Protein AF-A0A0K9PPA0-F1 (afdb_monomer_lite)

Secondary structure (DSSP, 8-state):
----EE-S-EEEEEES-EE--SSEEEEE-TTEEEEEEEEEEE-SSSEEEEEEES--TTS-EEEEEEEEEEEEEES-SEEEEEEEESSS--EEEEEEEEEEEEEEEESEEEEEEEEE-TTS--SS-PPP-EEEEEEEEEEEEEEESSS--EEEE--SSS---EEEEEEEEEE-SSPPP--

Radius of gyration: 15.25 Å; chains: 1; bounding box: 38×31×38 Å

Foldseek 3Di:
DDDPPPPADEAEEAEPEEAEDAEESAEAWFNAYHYEYAQYEYDAYAEHEDDQPFADAPDAGEAEDYEHEHYEYENYQEHYEYHYDLDGDAYEHYHYEYEQYEYHQHAAHAYYHQHDDPPPPDPPRHFGNYAAENYEYENYEDEHLYPNRYYYDHGPVHGHHYYYYNHYYDHDPNRDPDD

InterPro domains:
  IPR000743 Glycoside hydrolase, family 28 [PF00295] (10-172)
  IPR000743 Glycoside hydrolase, family 28 [PS00502] (39-52)
  IPR006626 Parallel beta-helix repeat [SM00710] (9-30)
  IPR006626 Parallel beta-helix repeat [SM00710] (32-52)
  IPR006626 Parallel beta-helix repeat [SM00710] (63-84)
  IPR006626 Parallel beta-helix repeat [SM00710] (93-114)
  IPR011050 Pectin lyase fold/virulence factor [SSF51126] (8-173)
  IPR012334 Pectin lyase fold [G3DSA:2.160.20.10] (5-178)

Sequence (179 aa):
MFRSRVATFRNVVIVDSNISTCDDCIAIIHRTVGLYVKNCKCGPGHGISIGSLGKYESKEDIVKNIKVEDVILKGTQNGIRIKTWAEGTSGFVQNITFHNITIQDVYHPIVIDQIYCPNRDCLKPVPSMIQIKNISYSDIIGTSSSDLAIKLQCSESKPCDIKLANINLTPSTNLRGKK

Structure (mmCIF, N/CA/C/O backbone):
data_AF-A0A0K9PPA0-F1
#
_entry.id   AF-A0A0K9PPA0-F1
#
loop_
_atom_site.group_PDB
_atom_site.id
_atom_site.type_symbol
_atom_site.label_atom_id
_atom_site.label_alt_id
_atom_site.label_comp_id
_atom_site.label_asym_id
_atom_site.label_entity_id
_atom_site.label_seq_id
_atom_site.pdbx_PDB_ins_code
_atom_site.Cartn_x
_atom_site.Cartn_y
_atom_site.Cartn_z
_atom_site.occupancy
_atom_site.B_iso_or_equiv
_atom_site.auth_seq_id
_atom_site.auth_comp_id
_atom_site.auth_asym_id
_atom_site.auth_atom_id
_atom_site.pdbx_PDB_model_num
ATOM 1 N N . MET A 1 1 ? 5.738 -20.892 10.986 1.00 36.03 1 MET A N 1
ATOM 2 C CA . MET A 1 1 ? 5.556 -19.495 10.531 1.00 36.03 1 MET A CA 1
ATOM 3 C C . MET A 1 1 ? 4.905 -19.529 9.153 1.00 36.03 1 MET A C 1
ATOM 5 O O . MET A 1 1 ? 5.590 -19.823 8.182 1.00 36.03 1 MET A O 1
ATOM 9 N N . PHE A 1 2 ? 3.589 -19.324 9.059 1.00 25.84 2 PHE A N 1
ATOM 10 C CA . PHE A 1 2 ? 2.919 -19.233 7.759 1.00 25.84 2 PHE A CA 1
ATOM 11 C C . PHE A 1 2 ? 3.269 -17.886 7.120 1.00 25.84 2 PHE A C 1
ATOM 13 O O . PHE A 1 2 ? 2.932 -16.833 7.653 1.00 25.84 2 PHE A O 1
ATOM 20 N N . ARG A 1 3 ? 3.997 -17.925 6.002 1.00 35.59 3 ARG A N 1
ATOM 21 C CA . ARG A 1 3 ? 4.184 -16.781 5.105 1.00 35.59 3 ARG A CA 1
ATOM 22 C C . ARG A 1 3 ? 3.252 -16.994 3.918 1.00 35.59 3 ARG A C 1
ATOM 24 O O . ARG A 1 3 ? 3.556 -17.819 3.061 1.00 35.59 3 ARG A O 1
ATOM 31 N N . SER A 1 4 ? 2.146 -16.265 3.839 1.00 39.84 4 SER A N 1
ATOM 32 C CA . SER A 1 4 ? 1.344 -16.198 2.614 1.00 39.84 4 SER A CA 1
ATOM 33 C C . SER A 1 4 ? 2.072 -15.315 1.598 1.00 39.84 4 SER A C 1
ATOM 35 O O . SER A 1 4 ? 1.825 -14.117 1.476 1.00 39.84 4 SER A O 1
ATOM 37 N N . ARG A 1 5 ? 3.032 -15.901 0.876 1.00 44.53 5 ARG A N 1
ATOM 38 C CA . ARG A 1 5 ? 3.585 -15.279 -0.333 1.00 44.53 5 ARG A CA 1
ATOM 39 C C . ARG A 1 5 ? 2.661 -15.615 -1.494 1.00 44.53 5 ARG A C 1
ATOM 41 O O . ARG A 1 5 ? 2.606 -16.762 -1.924 1.00 44.53 5 ARG A O 1
ATOM 48 N N . VAL A 1 6 ? 1.940 -14.620 -1.995 1.00 50.62 6 VAL A N 1
ATOM 49 C CA . VAL A 1 6 ? 1.018 -14.792 -3.122 1.00 50.62 6 VAL A CA 1
ATOM 50 C C . VAL A 1 6 ? 1.808 -14.594 -4.422 1.00 50.62 6 VAL A C 1
ATOM 52 O O . VAL A 1 6 ? 1.839 -13.506 -4.982 1.00 50.62 6 VAL A O 1
ATOM 55 N N . ALA A 1 7 ? 2.531 -15.625 -4.874 1.00 52.56 7 ALA A N 1
ATOM 56 C CA . ALA A 1 7 ? 3.312 -15.591 -6.115 1.00 52.56 7 ALA A CA 1
ATOM 57 C C . ALA A 1 7 ? 2.459 -15.875 -7.363 1.00 52.56 7 ALA A C 1
ATOM 59 O O . ALA A 1 7 ? 1.904 -16.955 -7.485 1.00 52.56 7 ALA A O 1
ATOM 60 N N . THR A 1 8 ? 2.430 -14.921 -8.306 1.00 62.84 8 THR A N 1
ATOM 61 C CA . THR A 1 8 ? 1.808 -15.003 -9.648 1.00 62.84 8 THR A CA 1
ATOM 62 C C . THR A 1 8 ? 0.407 -15.617 -9.662 1.00 62.84 8 THR A C 1
ATOM 64 O O . THR A 1 8 ? 0.231 -16.793 -9.966 1.00 62.84 8 THR A O 1
ATOM 67 N N . PHE A 1 9 ? -0.610 -14.796 -9.416 1.00 68.38 9 PHE A N 1
ATOM 68 C CA . PHE A 1 9 ? -1.999 -15.234 -9.490 1.00 68.38 9 PHE A CA 1
ATOM 69 C C . PHE A 1 9 ? -2.814 -14.392 -10.466 1.00 68.38 9 PHE A C 1
ATOM 71 O O . PHE A 1 9 ? -2.608 -13.182 -10.606 1.00 68.38 9 PHE A O 1
ATOM 78 N N . ARG A 1 10 ? -3.758 -15.058 -11.132 1.00 80.62 10 ARG A N 1
ATOM 79 C CA . ARG A 1 10 ? -4.813 -14.425 -11.915 1.00 80.62 10 ARG A CA 1
ATOM 80 C C . ARG A 1 10 ? -6.153 -14.735 -11.263 1.00 80.62 10 ARG A C 1
ATOM 82 O O . ARG A 1 10 ? -6.425 -15.906 -11.030 1.00 80.62 10 ARG A O 1
ATOM 89 N N . ASN A 1 11 ? -6.972 -13.716 -11.017 1.00 91.06 11 ASN A N 1
ATOM 90 C CA . ASN A 1 11 ? -8.344 -13.849 -10.511 1.00 91.06 11 ASN A CA 1
ATOM 91 C C . ASN A 1 11 ? -8.438 -14.588 -9.162 1.00 91.06 11 ASN A C 1
ATOM 93 O O . ASN A 1 11 ? -9.048 -15.650 -9.062 1.00 91.06 11 ASN A O 1
ATOM 97 N N . VAL A 1 12 ? -7.827 -14.019 -8.122 1.00 92.88 12 VAL A N 1
ATOM 98 C CA . VAL A 1 12 ? -7.904 -14.535 -6.745 1.00 92.88 12 VAL A CA 1
ATOM 99 C C . VAL A 1 12 ? -8.878 -13.718 -5.912 1.00 92.88 12 VAL A C 1
ATOM 101 O O . VAL A 1 12 ? -8.969 -12.499 -6.054 1.00 92.88 12 VAL A O 1
ATOM 104 N N . VAL A 1 13 ? -9.574 -14.406 -5.011 1.00 95.25 13 VAL A N 1
ATOM 105 C CA . VAL A 1 13 ? -10.507 -13.827 -4.049 1.00 95.25 13 VAL A CA 1
ATOM 106 C C . VAL A 1 13 ? -10.089 -14.260 -2.642 1.00 95.25 13 VAL A C 1
ATOM 108 O O . VAL A 1 13 ? -9.900 -15.449 -2.395 1.00 95.25 13 VAL A O 1
ATOM 111 N N . ILE A 1 14 ? -9.923 -13.299 -1.733 1.00 95.12 14 ILE A N 1
ATOM 112 C CA . ILE A 1 14 ? -9.650 -13.516 -0.306 1.00 95.12 14 ILE A CA 1
ATOM 113 C C . ILE A 1 14 ? -10.780 -12.843 0.469 1.00 95.12 14 ILE A C 1
ATOM 115 O O . ILE A 1 14 ? -10.936 -11.625 0.393 1.00 95.12 14 ILE A O 1
ATOM 119 N N . VAL A 1 15 ? -11.574 -13.627 1.194 1.00 97.44 15 VAL A N 1
ATOM 120 C CA . VAL A 1 15 ? -12.744 -13.125 1.925 1.00 97.44 15 VAL A CA 1
ATOM 121 C C . VAL A 1 15 ? -12.820 -13.691 3.334 1.00 97.44 15 VAL A C 1
ATOM 123 O O . VAL A 1 15 ? -12.221 -14.730 3.614 1.00 97.44 15 VAL A O 1
ATOM 126 N N . ASP A 1 16 ? -13.525 -12.984 4.218 1.00 97.12 16 ASP A N 1
ATOM 127 C CA . ASP A 1 16 ? -13.952 -13.462 5.542 1.00 97.12 16 ASP A CA 1
ATOM 128 C C . ASP A 1 16 ? -12.809 -14.034 6.399 1.00 97.12 16 ASP A C 1
ATOM 130 O O . ASP A 1 16 ? -12.943 -15.044 7.090 1.00 97.12 16 ASP A O 1
ATOM 134 N N . SER A 1 17 ? -11.641 -13.393 6.325 1.00 96.06 17 SER A N 1
ATOM 135 C CA . SER A 1 17 ? -10.400 -13.907 6.904 1.00 96.06 17 SER A CA 1
ATOM 136 C C . SER A 1 17 ? -9.882 -13.024 8.037 1.00 96.06 17 SER A C 1
ATOM 138 O O . SER A 1 17 ? -9.880 -11.796 7.944 1.00 96.06 17 SER A O 1
ATOM 140 N N . ASN A 1 18 ? -9.364 -13.654 9.095 1.00 97.31 18 ASN A N 1
ATOM 141 C CA . ASN A 1 18 ? -8.640 -12.981 10.173 1.00 97.31 18 ASN A CA 1
ATOM 142 C C . ASN A 1 18 ? -7.161 -13.387 10.132 1.00 97.31 18 ASN A C 1
ATOM 144 O O . ASN A 1 18 ? -6.822 -14.550 10.351 1.00 97.31 18 ASN A O 1
ATOM 148 N N . ILE A 1 19 ? -6.287 -12.430 9.830 1.00 95.31 19 ILE A N 1
ATOM 149 C CA . ILE A 1 19 ? -4.866 -12.654 9.570 1.00 95.31 19 ILE A CA 1
ATOM 150 C C . ILE A 1 19 ? -4.048 -11.898 10.614 1.00 95.31 19 ILE A C 1
ATOM 152 O O . ILE A 1 19 ? -4.028 -10.669 10.652 1.00 95.31 19 ILE A O 1
ATOM 156 N N . SER A 1 20 ? -3.322 -12.648 11.436 1.00 93.69 20 SER A N 1
ATOM 157 C CA . SER A 1 20 ? -2.391 -12.121 12.432 1.00 93.69 20 SER A CA 1
ATOM 158 C C . SER A 1 20 ? -1.029 -12.761 12.208 1.00 93.69 20 SER A C 1
ATOM 160 O O . SER A 1 20 ? -0.866 -13.969 12.398 1.00 93.69 20 SER A O 1
ATOM 162 N N . THR A 1 21 ? -0.048 -11.963 11.792 1.00 89.38 21 THR A N 1
ATOM 163 C CA . THR A 1 21 ? 1.320 -12.433 11.542 1.00 89.38 21 THR A CA 1
ATOM 164 C C . THR A 1 21 ? 2.332 -11.421 12.084 1.00 89.38 21 THR A C 1
ATOM 166 O O . THR A 1 21 ? 1.969 -10.394 12.650 1.00 89.38 21 THR A O 1
ATOM 169 N N . CYS A 1 22 ? 3.625 -11.700 11.940 1.00 89.62 22 CYS A N 1
ATOM 170 C CA . CYS A 1 22 ? 4.671 -10.724 12.248 1.00 89.62 22 CYS A CA 1
ATOM 171 C C . CYS A 1 22 ? 5.171 -9.964 11.003 1.00 89.62 22 CYS A C 1
ATOM 173 O O . CYS A 1 22 ? 6.175 -9.269 11.098 1.00 89.62 22 CYS A O 1
ATOM 175 N N . ASP A 1 23 ? 4.522 -10.122 9.844 1.00 91.31 23 ASP A N 1
ATOM 176 C CA . ASP A 1 23 ? 4.904 -9.497 8.568 1.00 91.31 23 ASP A CA 1
ATOM 177 C C . ASP A 1 23 ? 3.640 -9.030 7.807 1.00 91.31 23 ASP A C 1
ATOM 179 O O . ASP A 1 23 ? 2.597 -8.798 8.424 1.00 91.31 23 ASP A O 1
ATOM 183 N N . ASP A 1 24 ? 3.707 -8.828 6.489 1.00 93.94 24 ASP A N 1
ATOM 184 C CA . ASP A 1 24 ? 2.561 -8.461 5.650 1.00 93.94 24 ASP A CA 1
ATOM 185 C C . ASP A 1 24 ? 1.430 -9.500 5.821 1.00 93.94 24 ASP A C 1
ATOM 187 O O . ASP A 1 24 ? 1.651 -10.702 5.673 1.00 93.94 24 ASP A O 1
ATOM 191 N N . CYS A 1 25 ? 0.201 -9.050 6.100 1.00 94.25 25 CYS A N 1
ATOM 192 C CA . CYS A 1 25 ? -0.970 -9.935 6.112 1.00 94.25 25 CYS A CA 1
ATOM 193 C C . CYS A 1 25 ? -1.240 -10.487 4.712 1.00 94.25 25 CYS A C 1
ATOM 195 O O . CYS A 1 25 ? -1.538 -11.665 4.536 1.00 94.25 25 CYS A O 1
ATOM 197 N N . ILE A 1 26 ? -1.125 -9.612 3.712 1.00 95.25 26 ILE A N 1
ATOM 198 C CA . ILE A 1 26 ? -1.241 -9.955 2.299 1.00 95.25 26 ILE A CA 1
ATOM 199 C C . ILE A 1 26 ? -0.110 -9.231 1.574 1.00 95.25 26 ILE A C 1
ATOM 201 O O . ILE A 1 26 ? -0.071 -8.000 1.544 1.00 95.25 26 ILE A O 1
ATOM 205 N N . ALA A 1 27 ? 0.809 -10.005 0.999 1.00 94.19 27 ALA A N 1
ATOM 206 C CA . ALA A 1 27 ? 1.875 -9.509 0.139 1.00 94.19 27 ALA A CA 1
ATOM 207 C C . ALA A 1 27 ? 1.514 -9.781 -1.328 1.00 94.19 27 ALA A C 1
ATOM 209 O O . ALA A 1 27 ? 1.514 -10.930 -1.776 1.00 94.19 27 ALA A O 1
ATOM 210 N N . ILE A 1 28 ? 1.208 -8.717 -2.063 1.00 94.50 28 ILE A N 1
ATOM 211 C CA . ILE A 1 28 ? 0.824 -8.729 -3.475 1.00 94.50 28 ILE A CA 1
ATOM 212 C C . ILE A 1 28 ? 2.086 -8.473 -4.294 1.00 94.50 28 ILE A C 1
ATOM 214 O O . ILE A 1 28 ? 2.542 -7.336 -4.416 1.00 94.50 28 ILE A O 1
ATOM 218 N N . ILE A 1 29 ? 2.678 -9.533 -4.832 1.00 90.75 29 ILE A N 1
ATOM 219 C CA . ILE A 1 29 ? 3.953 -9.452 -5.552 1.00 90.75 29 ILE A CA 1
ATOM 220 C C . ILE A 1 29 ? 3.753 -9.489 -7.071 1.00 90.75 29 ILE A C 1
ATOM 222 O O . ILE A 1 29 ? 2.627 -9.482 -7.576 1.00 90.75 29 ILE A O 1
ATOM 226 N N . HIS A 1 30 ? 4.868 -9.465 -7.797 1.00 87.19 30 HIS A N 1
ATOM 227 C CA . HIS A 1 30 ? 4.923 -9.385 -9.250 1.00 87.19 30 HIS A CA 1
ATOM 228 C C . HIS A 1 30 ? 3.945 -10.332 -9.965 1.00 87.19 30 HIS A C 1
ATOM 230 O O . HIS A 1 30 ? 3.721 -11.474 -9.552 1.00 87.19 30 HIS A O 1
ATOM 236 N N . ARG A 1 31 ? 3.422 -9.873 -11.107 1.00 88.44 31 ARG A N 1
ATOM 237 C CA . ARG A 1 31 ? 2.532 -10.625 -12.012 1.00 88.44 31 ARG A CA 1
ATOM 238 C C . ARG A 1 31 ? 1.165 -10.975 -11.419 1.00 88.44 31 ARG A C 1
ATOM 240 O O . ARG A 1 31 ? 0.512 -11.895 -11.908 1.00 88.44 31 ARG A O 1
ATOM 247 N N . THR A 1 32 ? 0.715 -10.228 -10.412 1.00 91.38 32 THR A N 1
ATOM 248 C CA . THR A 1 32 ? -0.640 -10.363 -9.862 1.00 91.38 32 THR A CA 1
ATOM 249 C C . THR A 1 32 ? -1.639 -9.567 -10.699 1.00 91.38 32 THR A C 1
ATOM 251 O O . THR A 1 32 ? -1.490 -8.357 -10.881 1.00 91.38 32 THR A O 1
ATOM 254 N N . VAL A 1 33 ? -2.668 -10.241 -11.214 1.00 94.25 33 VAL A N 1
ATOM 255 C CA . VAL A 1 33 ? -3.715 -9.622 -12.039 1.00 94.25 33 VAL A CA 1
ATOM 256 C C . VAL A 1 33 ? -5.085 -10.084 -11.563 1.00 94.25 33 VAL A C 1
ATOM 258 O O . VAL A 1 33 ? -5.360 -11.276 -11.604 1.00 94.25 33 VAL A O 1
ATOM 261 N N . GLY A 1 34 ? -5.972 -9.172 -11.173 1.00 95.88 34 GLY A N 1
ATOM 262 C CA . GLY A 1 34 ? -7.296 -9.572 -10.686 1.00 95.88 34 GLY A CA 1
ATOM 263 C C . GLY A 1 34 ? -7.201 -10.164 -9.283 1.00 95.88 34 GLY A C 1
ATOM 264 O O . GLY A 1 34 ? -7.177 -11.381 -9.119 1.00 95.88 34 GLY A O 1
ATOM 265 N N . LEU A 1 35 ? -7.123 -9.305 -8.272 1.00 96.44 35 LEU A N 1
ATOM 266 C CA . LEU A 1 35 ? -7.206 -9.710 -6.870 1.00 96.44 35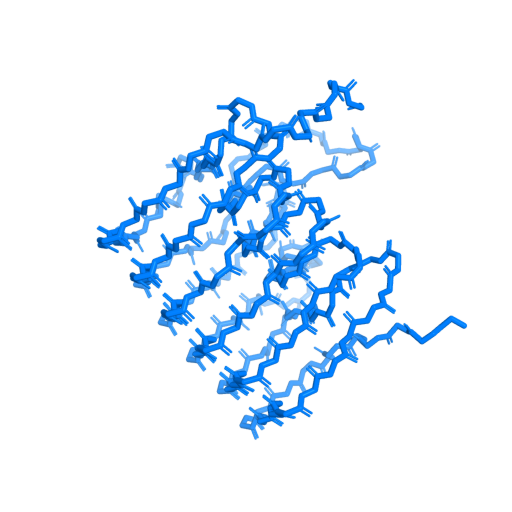 LEU A CA 1
ATOM 267 C C . LEU A 1 35 ? -8.350 -8.958 -6.202 1.00 96.44 35 LEU A C 1
ATOM 269 O O . LEU A 1 35 ? -8.427 -7.734 -6.296 1.00 96.44 35 LEU A O 1
ATOM 273 N N . TYR A 1 36 ? -9.197 -9.690 -5.495 1.00 97.75 36 TYR A N 1
ATOM 274 C CA . TYR A 1 36 ? -10.253 -9.125 -4.678 1.00 97.75 36 TYR A CA 1
ATOM 275 C C . TYR A 1 36 ? -10.074 -9.542 -3.221 1.00 97.75 36 TYR A C 1
ATOM 277 O O . TYR A 1 36 ? -9.998 -10.732 -2.922 1.00 97.75 36 TYR A O 1
ATOM 285 N N . VAL A 1 37 ? -9.981 -8.566 -2.325 1.00 98.19 37 VAL A N 1
ATOM 286 C CA . VAL A 1 37 ? -9.909 -8.774 -0.877 1.00 98.19 37 VAL A CA 1
ATOM 287 C C . VAL A 1 37 ? -11.124 -8.106 -0.252 1.00 98.19 37 VAL A C 1
ATOM 289 O O . VAL A 1 37 ? -11.298 -6.902 -0.446 1.00 98.19 37 VAL A O 1
ATOM 292 N N . LYS A 1 38 ? -11.944 -8.863 0.483 1.00 98.50 38 LYS A N 1
ATOM 293 C CA . LYS A 1 38 ? -13.157 -8.345 1.132 1.00 98.50 38 LYS A CA 1
ATOM 294 C C . LYS A 1 38 ? -13.318 -8.843 2.561 1.00 98.50 38 LYS A C 1
ATOM 296 O O . LYS A 1 38 ? -12.994 -9.992 2.835 1.00 98.50 38 LYS A O 1
ATOM 301 N N . ASN A 1 39 ? -13.875 -8.026 3.452 1.00 98.31 39 ASN A N 1
ATOM 302 C CA . ASN A 1 39 ? -14.313 -8.447 4.789 1.00 98.31 39 ASN A CA 1
ATOM 303 C C . ASN A 1 39 ? -13.208 -9.170 5.576 1.00 98.31 39 ASN A C 1
ATOM 305 O O . ASN A 1 39 ? -13.389 -10.257 6.124 1.00 98.31 39 ASN A O 1
ATOM 309 N N . CYS A 1 40 ? -12.009 -8.593 5.556 1.00 98.00 40 CYS A N 1
ATOM 310 C CA . CYS A 1 40 ? -10.839 -9.179 6.198 1.00 98.00 40 CYS A CA 1
ATOM 311 C C . CYS A 1 40 ? -10.376 -8.319 7.369 1.00 98.00 40 CYS A C 1
ATOM 313 O O . CYS A 1 40 ? -10.408 -7.088 7.320 1.00 98.00 40 CYS A O 1
ATOM 315 N N . LYS A 1 41 ? -9.860 -8.977 8.405 1.00 98.31 41 LYS A N 1
ATOM 316 C CA . LYS A 1 41 ? -9.169 -8.330 9.518 1.00 98.31 41 LYS A CA 1
ATOM 317 C C . LYS A 1 41 ? -7.690 -8.681 9.464 1.00 98.31 41 LYS A C 1
ATOM 319 O O . LYS A 1 41 ? -7.328 -9.851 9.392 1.00 98.31 41 LYS A O 1
ATOM 324 N N . CYS A 1 42 ? -6.839 -7.667 9.495 1.00 97.12 42 CYS A N 1
ATOM 325 C CA . CYS A 1 42 ? -5.392 -7.804 9.446 1.00 97.12 42 CYS A CA 1
ATOM 326 C C . CYS A 1 42 ? -4.768 -7.129 10.665 1.00 97.12 42 CYS A C 1
ATOM 328 O O . CYS A 1 42 ? -4.995 -5.942 10.910 1.00 97.12 42 CYS A O 1
ATOM 330 N N . GLY A 1 43 ? -3.964 -7.869 11.422 1.00 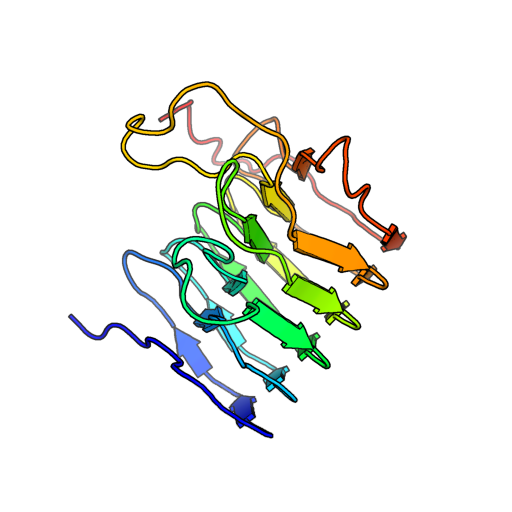94.38 43 GLY A N 1
ATOM 331 C CA . GLY A 1 43 ? -3.207 -7.303 12.528 1.00 94.38 43 GLY A CA 1
ATOM 332 C C . GLY A 1 43 ? -3.005 -8.245 13.713 1.00 94.38 43 GLY A C 1
ATOM 333 O O . GLY A 1 43 ? -3.928 -8.992 14.046 1.00 94.38 43 GLY A O 1
ATOM 334 N N . PRO A 1 44 ? -1.845 -8.175 14.401 1.00 95.12 44 PRO A N 1
ATOM 335 C CA . PRO A 1 44 ? -0.653 -7.364 14.092 1.00 95.12 44 PRO A CA 1
ATOM 336 C C . PRO A 1 44 ? 0.067 -7.792 12.792 1.00 95.12 44 PRO A C 1
ATOM 338 O O . PRO A 1 44 ? -0.343 -8.749 12.137 1.00 95.12 44 PRO A O 1
ATOM 341 N N . GLY A 1 45 ? 1.103 -7.039 12.390 1.00 94.44 45 GLY A N 1
ATOM 342 C CA . GLY A 1 45 ? 1.894 -7.290 11.174 1.00 94.44 45 GLY A CA 1
ATOM 343 C C . GLY A 1 45 ? 2.319 -6.011 10.440 1.00 94.44 45 GLY A C 1
ATOM 344 O O . GLY A 1 45 ? 2.338 -4.925 11.021 1.00 94.44 45 GLY A O 1
ATOM 345 N N . HIS A 1 46 ? 2.631 -6.116 9.148 1.00 96.44 46 HIS A N 1
ATOM 346 C CA . HIS A 1 46 ? 3.049 -5.001 8.287 1.00 96.44 46 HIS A CA 1
ATOM 347 C C . HIS A 1 46 ? 1.930 -4.409 7.415 1.00 96.44 46 HIS A C 1
ATOM 349 O O . HIS A 1 46 ? 2.191 -3.429 6.715 1.00 96.44 46 HIS A O 1
ATOM 355 N N . GLY A 1 47 ? 0.710 -4.954 7.492 1.00 97.38 47 GLY A N 1
ATOM 356 C CA . GLY A 1 47 ? -0.451 -4.497 6.722 1.00 97.38 47 GLY A CA 1
ATOM 357 C C . GLY A 1 47 ? -0.669 -5.266 5.421 1.00 97.38 47 GLY A C 1
ATOM 358 O O . GLY A 1 47 ? -0.193 -6.393 5.262 1.00 97.38 47 GLY A O 1
ATOM 359 N N . ILE A 1 48 ? -1.399 -4.654 4.491 1.00 97.88 48 ILE A N 1
ATOM 360 C CA . ILE A 1 48 ? -1.576 -5.152 3.122 1.00 97.88 48 ILE A CA 1
ATOM 361 C C . ILE A 1 48 ? -0.599 -4.395 2.224 1.00 97.88 48 ILE A C 1
ATOM 363 O O . ILE A 1 48 ? -0.690 -3.173 2.086 1.00 97.88 48 ILE A O 1
ATOM 367 N N . SER A 1 49 ? 0.334 -5.118 1.610 1.00 97.44 49 SER A N 1
ATOM 368 C CA . SER A 1 49 ? 1.413 -4.517 0.827 1.00 97.44 49 SER A CA 1
ATOM 369 C C . SER A 1 49 ? 1.406 -4.993 -0.619 1.00 97.44 49 SER A C 1
ATOM 371 O O . SER A 1 49 ? 1.462 -6.191 -0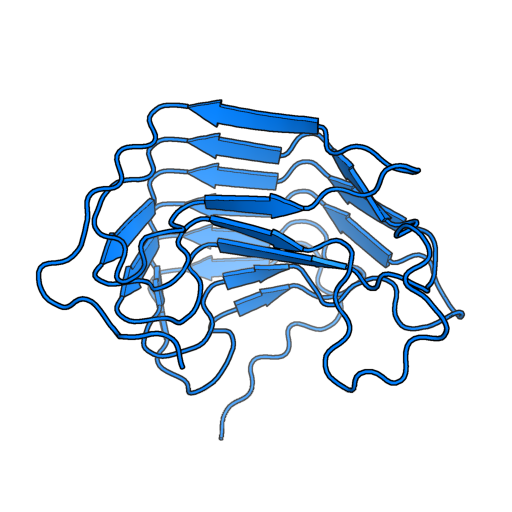.882 1.00 97.44 49 SER A O 1
ATOM 373 N N . ILE A 1 50 ? 1.448 -4.050 -1.558 1.00 97.19 50 ILE A N 1
ATOM 374 C CA . ILE A 1 50 ? 1.871 -4.278 -2.938 1.00 97.19 50 ILE A CA 1
ATOM 375 C C . ILE A 1 50 ? 3.392 -4.141 -3.003 1.00 97.19 50 ILE A C 1
ATOM 377 O O . ILE A 1 50 ? 3.946 -3.088 -2.686 1.00 97.19 50 ILE A O 1
ATOM 381 N N . GLY A 1 51 ? 4.062 -5.216 -3.409 1.00 92.62 51 GLY A N 1
ATOM 382 C CA . GLY A 1 51 ? 5.507 -5.310 -3.556 1.00 92.62 51 GLY A CA 1
ATOM 383 C C . GLY A 1 51 ? 6.228 -6.086 -2.446 1.00 92.62 51 GLY A C 1
ATOM 384 O O . GLY A 1 51 ? 5.623 -6.767 -1.625 1.00 92.62 51 GLY A O 1
ATOM 385 N N . SER A 1 52 ? 7.557 -6.016 -2.377 1.00 92.25 52 SER A N 1
ATOM 386 C CA . SER A 1 52 ? 8.393 -5.101 -3.164 1.00 92.25 52 SER A CA 1
ATOM 387 C C . SER A 1 52 ? 8.437 -5.466 -4.648 1.00 92.25 52 SER A C 1
ATOM 389 O O . SER A 1 52 ? 8.653 -6.636 -4.961 1.00 92.25 52 SER A O 1
ATOM 391 N N . LEU A 1 53 ? 8.264 -4.477 -5.527 1.00 92.75 53 LEU A N 1
ATOM 392 C CA . LEU A 1 53 ? 8.352 -4.630 -6.987 1.00 92.75 53 LEU A CA 1
ATOM 393 C C . LEU A 1 53 ? 9.605 -3.947 -7.546 1.00 92.75 53 LEU A C 1
ATOM 395 O O . LEU A 1 53 ? 10.074 -2.970 -6.965 1.00 92.75 53 LEU A O 1
ATOM 399 N N . GLY A 1 54 ? 10.110 -4.436 -8.672 1.00 88.94 54 GLY A N 1
ATOM 400 C CA . GLY A 1 54 ? 11.240 -3.881 -9.416 1.00 88.94 54 GLY A CA 1
ATOM 401 C C . GLY A 1 54 ? 12.592 -4.514 -9.085 1.00 88.94 54 GLY A C 1
ATOM 402 O O . GLY A 1 54 ? 13.585 -4.136 -9.680 1.00 88.94 54 GLY A O 1
ATOM 403 N N . LYS A 1 55 ? 12.678 -5.486 -8.163 1.00 85.50 55 LYS A N 1
ATOM 404 C CA . LYS A 1 55 ? 13.983 -5.988 -7.682 1.00 85.50 55 LYS A CA 1
ATOM 405 C C . LYS A 1 55 ? 14.813 -6.721 -8.745 1.00 85.50 55 LYS A C 1
ATOM 407 O O . LYS A 1 55 ? 16.034 -6.638 -8.720 1.00 85.50 55 LYS A O 1
ATOM 412 N N . TYR A 1 56 ? 14.179 -7.542 -9.582 1.00 76.38 56 TYR A N 1
ATOM 413 C CA . TYR A 1 56 ? 14.886 -8.513 -10.424 1.00 76.38 56 TYR A CA 1
ATOM 414 C C . TYR A 1 56 ? 14.815 -8.131 -11.900 1.00 76.38 56 TYR A C 1
ATOM 416 O O . TYR A 1 56 ? 13.724 -7.948 -12.433 1.00 76.38 56 TYR A O 1
ATOM 424 N N . GLU A 1 57 ? 15.978 -8.110 -12.558 1.00 64.62 57 GLU A N 1
ATOM 425 C CA . GLU A 1 57 ? 16.194 -7.697 -13.956 1.00 64.62 57 GLU A CA 1
ATOM 426 C C . GLU A 1 57 ? 15.431 -8.512 -15.007 1.00 64.62 57 GLU A C 1
ATOM 428 O O . GLU A 1 57 ? 15.220 -8.052 -16.126 1.00 64.62 57 GLU A O 1
ATOM 433 N N . SER A 1 58 ? 14.990 -9.727 -14.677 1.00 56.09 58 SER A N 1
ATOM 434 C CA . SER A 1 58 ? 14.629 -10.693 -15.713 1.00 56.09 58 SER A CA 1
ATOM 435 C C . SER A 1 58 ? 13.211 -10.584 -16.271 1.00 56.09 58 SER A C 1
ATOM 437 O O . SER A 1 58 ? 12.950 -11.249 -17.274 1.00 56.09 58 SER A O 1
ATOM 439 N N . LYS A 1 59 ? 12.296 -9.779 -15.705 1.00 64.62 59 LYS A N 1
ATOM 440 C CA . LYS A 1 59 ? 10.926 -9.583 -16.230 1.00 64.62 59 LYS A CA 1
ATOM 441 C C . LYS A 1 59 ? 10.302 -8.266 -15.741 1.00 64.62 59 LYS A C 1
ATOM 443 O O . LYS A 1 59 ? 10.536 -7.872 -14.607 1.00 64.62 59 LYS A O 1
ATOM 448 N N . GLU A 1 60 ? 9.433 -7.650 -16.554 1.00 76.25 60 GLU A N 1
ATOM 449 C CA . GLU A 1 60 ? 8.585 -6.532 -16.103 1.00 76.25 60 GLU A CA 1
ATOM 450 C C . GLU A 1 60 ? 7.682 -6.952 -14.933 1.00 76.25 60 GLU A C 1
ATOM 452 O O . GLU A 1 60 ? 6.987 -7.984 -14.999 1.00 76.25 60 GLU A O 1
ATOM 457 N N . ASP A 1 61 ? 7.655 -6.116 -13.895 1.00 88.56 61 ASP A N 1
ATOM 458 C CA . ASP A 1 61 ? 6.792 -6.286 -12.730 1.00 88.56 61 ASP A CA 1
ATOM 459 C C . ASP A 1 61 ? 5.434 -5.628 -12.974 1.00 88.56 61 ASP A C 1
ATOM 461 O O . ASP A 1 61 ? 5.282 -4.407 -12.979 1.00 88.56 61 ASP A O 1
ATOM 465 N N . ILE A 1 62 ? 4.423 -6.470 -13.179 1.00 91.06 62 ILE A N 1
ATOM 466 C CA . ILE A 1 62 ? 3.056 -6.042 -13.479 1.00 91.06 62 ILE A CA 1
ATOM 467 C C . ILE A 1 62 ? 2.143 -6.408 -12.314 1.00 91.06 62 ILE A C 1
ATOM 469 O O . ILE A 1 62 ? 2.014 -7.586 -11.977 1.00 91.06 62 ILE A O 1
ATOM 473 N N . VAL A 1 63 ? 1.465 -5.415 -11.746 1.00 95.00 63 VAL A N 1
ATOM 474 C CA . VAL A 1 63 ? 0.376 -5.604 -10.783 1.00 95.00 63 VAL A CA 1
ATOM 475 C C . VAL A 1 63 ? -0.817 -4.773 -11.235 1.00 95.00 63 VAL A C 1
ATOM 477 O O . VAL A 1 63 ? -0.703 -3.559 -11.394 1.00 95.00 63 VAL A O 1
ATOM 480 N N . LYS A 1 64 ? -1.971 -5.403 -11.477 1.00 97.25 64 LYS A N 1
ATOM 481 C CA . LYS A 1 64 ? -3.154 -4.650 -11.917 1.00 97.25 64 LYS A CA 1
ATOM 482 C C . LYS A 1 64 ? -4.488 -5.260 -11.528 1.00 97.25 64 LYS A C 1
ATOM 484 O O . LYS A 1 64 ? -4.585 -6.469 -11.326 1.00 97.25 64 LYS A O 1
ATOM 489 N N . ASN A 1 65 ? -5.523 -4.423 -11.542 1.00 98.06 65 ASN A N 1
ATOM 490 C CA . ASN A 1 65 ? -6.913 -4.803 -11.287 1.00 98.06 65 ASN A CA 1
ATOM 491 C C . ASN A 1 65 ? -7.060 -5.432 -9.900 1.00 98.06 65 ASN A C 1
ATOM 493 O O . ASN A 1 65 ? -7.349 -6.622 -9.771 1.00 98.06 65 ASN A O 1
ATOM 497 N N . ILE A 1 66 ? -6.793 -4.639 -8.866 1.00 98.25 66 ILE A N 1
ATOM 498 C CA . ILE A 1 66 ? -6.904 -5.087 -7.477 1.00 98.25 66 ILE A CA 1
ATOM 499 C C . ILE A 1 66 ? -7.933 -4.239 -6.762 1.00 98.25 66 ILE A C 1
ATOM 501 O O . ILE A 1 66 ? -7.901 -3.014 -6.856 1.00 98.25 66 ILE A O 1
ATOM 505 N N . LYS A 1 67 ? -8.812 -4.893 -6.014 1.00 98.69 67 LYS A N 1
ATOM 506 C CA . LYS A 1 67 ? -9.770 -4.232 -5.142 1.00 98.69 67 LYS A CA 1
ATOM 507 C C . LYS A 1 67 ? -9.634 -4.799 -3.735 1.00 98.69 67 LYS A C 1
ATOM 509 O O . LYS A 1 67 ? -9.728 -6.006 -3.539 1.00 98.69 67 LYS A O 1
ATOM 514 N N . VAL A 1 68 ? -9.384 -3.921 -2.777 1.00 98.75 68 VAL A N 1
ATOM 515 C CA . VAL A 1 68 ? -9.351 -4.214 -1.345 1.00 98.75 68 VAL A CA 1
ATOM 516 C C . VAL A 1 68 ? -10.461 -3.391 -0.720 1.00 98.75 68 VAL A C 1
ATOM 518 O O . VAL A 1 68 ? -10.393 -2.161 -0.751 1.00 98.75 68 VAL A O 1
ATOM 521 N N . GLU A 1 69 ? -1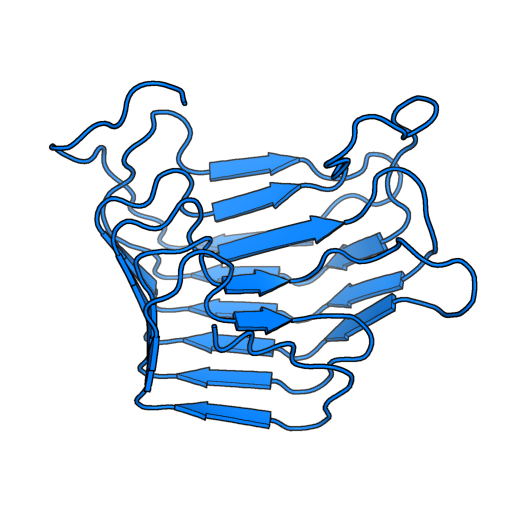1.489 -4.053 -0.200 1.00 98.56 69 GLU A N 1
ATOM 522 C CA . GLU A 1 69 ? -12.621 -3.365 0.410 1.00 98.56 69 GLU A CA 1
ATOM 523 C C . GLU A 1 69 ? -13.126 -4.011 1.694 1.00 98.56 69 GLU A C 1
ATOM 525 O O . GLU A 1 69 ? -12.904 -5.196 1.926 1.00 98.56 69 GLU A O 1
ATOM 530 N N . ASP A 1 70 ? -13.792 -3.229 2.540 1.00 98.75 70 ASP A N 1
ATOM 531 C CA . ASP A 1 70 ? -14.355 -3.694 3.811 1.00 98.75 70 ASP A CA 1
ATOM 532 C C . ASP A 1 70 ? -13.285 -4.368 4.697 1.00 98.75 70 ASP A C 1
ATOM 534 O O . ASP A 1 70 ? -13.452 -5.488 5.179 1.00 98.75 70 ASP A O 1
ATOM 538 N N . VAL A 1 71 ? -12.126 -3.720 4.864 1.00 98.69 71 VAL A N 1
ATOM 539 C CA . VAL A 1 71 ? -10.986 -4.282 5.612 1.00 98.69 71 VAL A CA 1
ATOM 540 C C . VAL A 1 71 ? -10.743 -3.520 6.907 1.00 98.69 71 VAL A C 1
ATOM 542 O O . VAL A 1 71 ? -10.729 -2.291 6.931 1.00 98.69 71 VAL A O 1
ATOM 545 N N . ILE A 1 72 ? -10.456 -4.258 7.981 1.00 98.81 72 ILE A N 1
ATOM 546 C CA . ILE A 1 72 ? -10.000 -3.700 9.257 1.00 98.81 72 ILE A CA 1
ATOM 547 C C . ILE A 1 72 ? -8.508 -3.988 9.432 1.00 98.81 72 ILE A C 1
ATOM 549 O O . ILE A 1 72 ? -8.090 -5.146 9.475 1.00 98.81 72 ILE A O 1
ATOM 553 N N . LEU A 1 73 ? -7.704 -2.941 9.594 1.00 98.56 73 LEU A N 1
ATOM 554 C CA . LEU A 1 73 ? -6.277 -3.021 9.906 1.00 98.56 73 LEU A CA 1
ATOM 555 C C . LEU A 1 73 ? -6.052 -2.574 11.349 1.00 98.56 73 LEU A C 1
ATOM 557 O O . LEU A 1 73 ? -6.365 -1.435 11.689 1.00 98.56 73 LEU A O 1
ATOM 561 N N . LYS A 1 74 ? -5.511 -3.454 12.201 1.00 97.56 74 LYS A N 1
ATOM 562 C CA . LYS A 1 74 ? -5.318 -3.175 13.631 1.00 97.56 74 LYS A CA 1
ATOM 563 C C . LYS A 1 74 ? -3.879 -3.378 14.094 1.00 97.56 74 LYS A C 1
ATOM 565 O O . LYS A 1 74 ? -3.338 -4.477 14.025 1.00 97.56 74 LYS A O 1
ATOM 570 N N . GLY A 1 75 ? -3.277 -2.338 14.662 1.00 95.94 75 GLY A N 1
ATOM 571 C CA . GLY A 1 75 ? -1.984 -2.406 15.343 1.00 95.94 75 GLY A CA 1
ATOM 572 C C . GLY A 1 75 ? -0.807 -2.803 14.446 1.00 95.94 75 GLY A C 1
ATOM 573 O O . GLY A 1 75 ? 0.231 -3.221 14.972 1.00 95.94 75 GLY A O 1
ATOM 574 N N . THR A 1 76 ? -0.971 -2.703 13.124 1.00 96.88 76 THR A N 1
ATOM 575 C CA . THR A 1 76 ? 0.046 -3.003 12.113 1.00 96.88 76 THR A CA 1
ATOM 576 C C . THR A 1 76 ? 1.031 -1.845 11.940 1.00 96.88 76 THR A C 1
ATOM 578 O O . THR A 1 76 ? 0.753 -0.700 12.302 1.00 96.88 76 THR A O 1
ATOM 581 N N . GLN A 1 77 ? 2.203 -2.128 11.366 1.00 96.44 77 GLN A N 1
ATOM 582 C CA . GLN A 1 77 ? 3.174 -1.091 11.009 1.00 96.44 77 GLN A CA 1
ATOM 583 C C . GLN A 1 77 ? 2.647 -0.190 9.887 1.00 96.44 77 GLN A C 1
ATOM 585 O O . GLN A 1 77 ? 2.827 1.019 9.929 1.00 96.44 77 GLN A O 1
ATOM 590 N N . ASN A 1 78 ? 1.999 -0.765 8.878 1.00 97.88 78 ASN A N 1
ATOM 591 C CA . ASN A 1 78 ? 1.379 0.001 7.804 1.00 97.88 78 ASN A CA 1
ATOM 592 C C . ASN A 1 78 ? -0.057 -0.470 7.625 1.00 97.88 78 ASN A C 1
ATOM 594 O O . ASN A 1 78 ? -0.389 -1.596 8.009 1.00 97.88 78 ASN A O 1
ATOM 598 N N . GLY A 1 79 ? -0.907 0.377 7.060 1.00 98.12 79 GLY A N 1
ATOM 599 C CA . GLY A 1 79 ? -2.250 -0.035 6.680 1.00 98.12 79 GLY A CA 1
ATOM 600 C C . GLY A 1 79 ? -2.202 -0.678 5.303 1.00 98.12 79 GLY A C 1
ATOM 601 O O . GLY A 1 79 ? -2.028 -1.890 5.165 1.00 98.12 79 GLY A O 1
ATOM 602 N N . ILE A 1 80 ? -2.291 0.173 4.291 1.00 98.50 80 ILE A N 1
ATOM 603 C CA . ILE A 1 80 ? -2.169 -0.172 2.877 1.00 98.50 80 ILE A CA 1
ATOM 604 C C . ILE A 1 80 ? -0.905 0.468 2.312 1.00 98.50 80 ILE A C 1
ATOM 606 O O . ILE A 1 80 ? -0.680 1.675 2.441 1.00 98.50 80 ILE A O 1
ATOM 610 N N . ARG A 1 81 ? -0.045 -0.358 1.718 1.00 98.50 81 ARG A N 1
ATOM 611 C CA . ARG A 1 81 ? 1.300 0.045 1.303 1.00 98.50 81 ARG A CA 1
ATOM 612 C C . ARG A 1 81 ? 1.595 -0.360 -0.134 1.00 98.50 81 ARG A C 1
ATOM 614 O O . ARG A 1 81 ? 1.329 -1.493 -0.516 1.00 98.50 81 ARG A O 1
ATOM 621 N N . ILE A 1 82 ? 2.232 0.517 -0.900 1.00 98.38 82 ILE A N 1
ATOM 622 C CA . ILE A 1 82 ? 2.882 0.189 -2.174 1.00 98.38 82 ILE A CA 1
ATOM 623 C C . ILE A 1 82 ? 4.380 0.446 -2.004 1.00 98.38 82 ILE A C 1
ATOM 625 O O . ILE A 1 82 ? 4.768 1.550 -1.635 1.00 98.38 82 ILE A O 1
ATOM 629 N N . LYS A 1 83 ? 5.217 -0.568 -2.235 1.00 95.56 83 LYS A N 1
ATOM 630 C CA . LYS A 1 83 ? 6.681 -0.484 -2.112 1.00 95.56 83 LYS A CA 1
ATOM 631 C C . LYS A 1 83 ? 7.356 -0.923 -3.412 1.00 95.56 83 LYS A C 1
ATOM 633 O O . LYS A 1 83 ? 7.186 -2.067 -3.845 1.00 95.56 83 LYS A O 1
ATOM 638 N N . THR A 1 84 ? 8.130 -0.036 -4.031 1.00 94.31 84 THR A N 1
ATOM 639 C CA . THR A 1 84 ? 8.905 -0.321 -5.249 1.00 94.31 84 THR A CA 1
ATOM 640 C C . THR A 1 84 ? 10.369 0.023 -5.018 1.00 94.31 84 THR A C 1
ATOM 642 O O . THR A 1 84 ? 10.686 0.999 -4.339 1.00 94.31 84 THR A O 1
ATOM 645 N N . TRP A 1 85 ? 11.264 -0.817 -5.534 1.00 91.62 85 TRP A N 1
ATOM 646 C CA . TRP A 1 85 ? 12.704 -0.608 -5.412 1.00 91.62 85 TRP A CA 1
ATOM 647 C C . TRP A 1 85 ? 13.112 0.689 -6.121 1.00 91.62 85 TRP A C 1
ATOM 649 O O . TRP A 1 85 ? 12.573 1.004 -7.188 1.00 91.62 85 TRP A O 1
ATOM 659 N N . ALA A 1 86 ? 14.039 1.431 -5.503 1.00 86.25 86 ALA A N 1
ATOM 660 C CA . ALA A 1 86 ? 14.624 2.650 -6.069 1.00 86.25 86 ALA A CA 1
ATOM 661 C C . ALA A 1 86 ? 15.347 2.330 -7.389 1.00 86.25 86 ALA A C 1
ATOM 663 O O . ALA A 1 86 ? 15.049 2.890 -8.436 1.00 86.25 86 ALA A O 1
ATOM 664 N N . GLU A 1 87 ? 16.231 1.336 -7.337 1.00 80.44 87 GLU A N 1
ATOM 665 C CA . GLU A 1 87 ? 16.965 0.787 -8.471 1.00 80.44 87 GLU A CA 1
ATOM 666 C C . GLU A 1 87 ? 16.353 -0.551 -8.872 1.00 80.44 87 GLU A C 1
ATOM 668 O O . GLU A 1 87 ? 16.106 -1.402 -8.013 1.00 80.44 87 GLU A O 1
ATOM 673 N N . GLY A 1 88 ? 16.066 -0.736 -10.159 1.00 78.50 88 GLY A N 1
ATOM 674 C CA . GLY A 1 88 ? 15.378 -1.941 -10.583 1.00 78.50 88 GLY A CA 1
ATOM 675 C C . GLY A 1 88 ? 14.767 -1.904 -11.974 1.00 78.50 88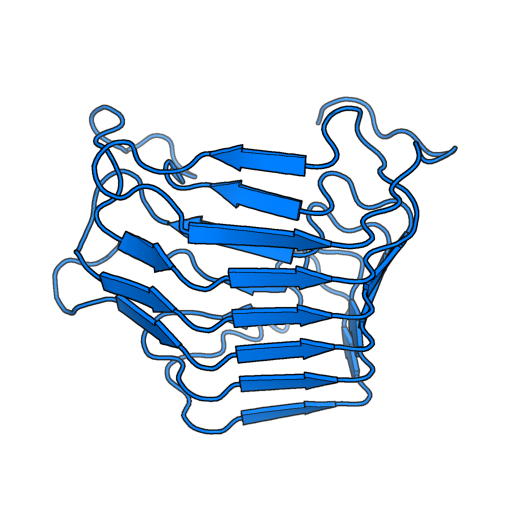 GLY A C 1
ATOM 676 O O . GLY A 1 88 ? 15.009 -1.001 -12.774 1.00 78.50 88 GLY A O 1
ATOM 677 N N . THR A 1 89 ? 13.932 -2.903 -12.246 1.00 84.06 89 THR A N 1
ATOM 678 C CA . THR A 1 89 ? 13.221 -3.052 -13.516 1.00 84.06 89 THR A CA 1
ATOM 679 C C . THR A 1 89 ? 12.044 -2.108 -13.672 1.00 84.06 89 THR A C 1
ATOM 681 O O . THR A 1 89 ? 11.426 -1.648 -12.709 1.00 84.06 89 THR A O 1
ATOM 684 N N . SER A 1 90 ? 11.705 -1.850 -14.935 1.00 89.75 90 SER A N 1
ATOM 685 C CA . SER A 1 90 ? 10.456 -1.205 -15.310 1.00 89.75 90 SER A CA 1
ATOM 686 C C . SER A 1 90 ? 9.255 -2.123 -15.074 1.00 89.75 90 SER A C 1
ATOM 688 O O . SER A 1 90 ? 9.343 -3.352 -15.020 1.00 89.75 90 SER A O 1
ATOM 690 N N . GLY A 1 91 ? 8.092 -1.499 -14.940 1.00 93.56 91 GLY A N 1
ATOM 691 C CA . GLY A 1 91 ? 6.846 -2.194 -14.671 1.00 93.56 91 GLY A CA 1
ATOM 692 C C . GLY A 1 91 ? 5.751 -1.212 -14.295 1.00 93.56 91 GLY A C 1
ATOM 693 O O . GLY A 1 91 ? 5.915 0.006 -14.429 1.00 93.56 91 GLY A O 1
ATOM 694 N N . PHE A 1 92 ? 4.625 -1.729 -13.815 1.00 95.44 92 PHE A N 1
ATOM 695 C CA . PHE A 1 92 ? 3.537 -0.874 -13.364 1.00 95.44 92 PHE A CA 1
ATOM 696 C C . PHE A 1 92 ? 2.641 -1.508 -12.302 1.00 95.44 92 PHE A C 1
ATOM 698 O O . PHE A 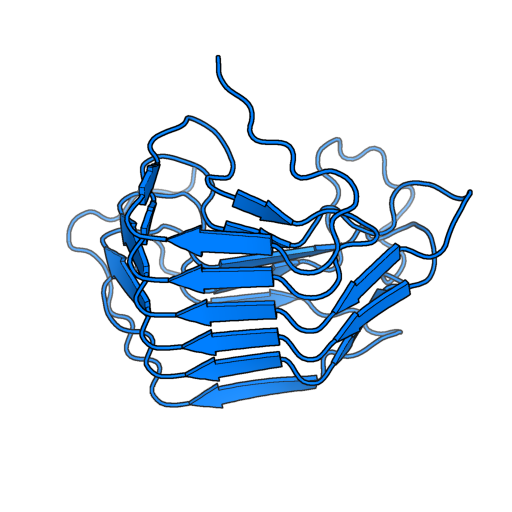1 92 ? 2.374 -2.712 -12.297 1.00 95.44 92 PHE A O 1
ATOM 705 N N . VAL A 1 93 ? 2.112 -0.633 -11.451 1.00 97.62 93 VAL A N 1
ATOM 706 C CA . VAL A 1 93 ? 0.984 -0.875 -10.557 1.00 97.62 93 VAL A CA 1
ATOM 707 C C . VAL A 1 93 ? -0.179 -0.036 -11.072 1.00 97.62 93 VAL A C 1
ATOM 709 O O . VAL A 1 93 ? -0.086 1.191 -11.106 1.00 97.62 93 VAL A O 1
ATOM 712 N N . GLN A 1 94 ? -1.254 -0.680 -11.524 1.00 98.44 94 GLN A N 1
ATOM 713 C CA . GLN A 1 94 ? -2.348 0.020 -12.198 1.00 98.44 94 GLN A CA 1
ATOM 714 C C . GLN A 1 94 ? -3.731 -0.453 -11.765 1.00 98.44 94 GLN A C 1
ATOM 716 O O . GLN A 1 94 ? -3.968 -1.653 -11.658 1.00 98.44 94 GLN A O 1
ATOM 721 N N . ASN A 1 95 ? -4.682 0.483 -11.681 1.00 98.69 95 ASN A N 1
ATOM 722 C CA . ASN A 1 95 ? -6.098 0.180 -11.460 1.00 98.69 95 ASN A CA 1
ATOM 723 C C . ASN A 1 95 ? -6.291 -0.585 -10.145 1.00 98.69 95 ASN A C 1
ATOM 725 O O . ASN A 1 95 ? -6.637 -1.772 -10.128 1.00 98.69 95 ASN A O 1
ATOM 729 N N . ILE A 1 96 ? -5.961 0.104 -9.057 1.00 98.75 96 ILE A N 1
ATOM 730 C CA . ILE A 1 96 ? -6.036 -0.423 -7.699 1.00 98.75 96 ILE A CA 1
ATOM 731 C C . ILE A 1 96 ? -7.041 0.416 -6.918 1.00 98.75 96 ILE A C 1
ATOM 733 O O . ILE A 1 96 ? -6.979 1.645 -6.939 1.00 98.75 96 ILE A O 1
ATOM 737 N N . THR A 1 97 ? -7.939 -0.245 -6.202 1.00 98.88 97 THR A N 1
ATOM 738 C CA . THR A 1 97 ? -8.933 0.404 -5.350 1.00 98.88 97 THR A CA 1
ATOM 739 C C . THR A 1 97 ? -8.784 -0.090 -3.921 1.00 98.88 97 THR A C 1
ATOM 741 O O . THR A 1 97 ? -8.869 -1.289 -3.662 1.00 98.88 97 THR A O 1
ATOM 744 N N . PHE A 1 98 ? -8.599 0.850 -3.005 1.00 98.88 98 PHE A N 1
ATOM 745 C CA . PHE A 1 98 ? -8.691 0.668 -1.566 1.00 98.88 98 PHE A CA 1
ATOM 746 C C . PHE A 1 98 ? -9.930 1.430 -1.088 1.00 98.88 98 PHE A C 1
ATOM 748 O O . PHE A 1 98 ? -9.978 2.657 -1.199 1.00 98.88 98 PHE A O 1
ATOM 755 N N . HIS A 1 99 ? -10.950 0.716 -0.623 1.00 98.88 99 HIS A N 1
ATOM 756 C CA . HIS A 1 99 ? -12.255 1.300 -0.311 1.00 98.88 99 HIS A CA 1
ATOM 757 C C . HIS A 1 99 ? -12.793 0.807 1.030 1.00 98.88 99 HIS A C 1
ATOM 759 O O . HIS A 1 99 ? -12.619 -0.360 1.352 1.00 98.88 99 HIS A O 1
ATOM 765 N N . ASN A 1 100 ? -13.455 1.669 1.799 1.00 98.88 100 ASN A N 1
ATOM 766 C CA . ASN A 1 100 ? -14.078 1.308 3.074 1.00 98.88 100 ASN A CA 1
ATOM 767 C C . ASN A 1 100 ? -13.115 0.558 4.019 1.00 98.88 100 ASN A C 1
ATOM 769 O O . ASN A 1 100 ? -13.271 -0.633 4.307 1.00 98.88 100 ASN A O 1
ATOM 773 N N . ILE A 1 101 ? -12.056 1.247 4.450 1.00 98.94 101 ILE A N 1
ATOM 774 C CA . ILE A 1 101 ? -11.001 0.660 5.284 1.00 98.94 101 ILE A CA 1
ATOM 775 C C . ILE A 1 101 ? -11.032 1.288 6.673 1.00 98.94 101 ILE A C 1
ATOM 777 O O . ILE A 1 101 ? -10.889 2.499 6.830 1.00 98.94 101 ILE A O 1
ATOM 781 N N . THR A 1 102 ? -11.148 0.442 7.694 1.00 98.88 102 THR A N 1
ATOM 782 C CA . THR A 1 102 ? -11.054 0.858 9.095 1.00 98.88 102 THR A CA 1
ATOM 783 C C . THR A 1 102 ? -9.634 0.656 9.613 1.00 98.88 102 THR A C 1
ATOM 785 O O . THR A 1 102 ? -9.097 -0.453 9.601 1.00 98.88 102 THR A O 1
ATOM 788 N N . ILE A 1 103 ? -9.033 1.726 10.113 1.00 98.56 103 ILE A N 1
ATOM 789 C CA . ILE A 1 103 ? -7.676 1.779 10.653 1.00 98.56 103 ILE A CA 1
ATOM 790 C C . ILE A 1 103 ? -7.752 1.871 12.182 1.00 98.56 103 ILE A C 1
ATOM 792 O O . ILE A 1 103 ? -8.421 2.739 12.731 1.00 98.56 103 ILE A O 1
ATOM 796 N N . GLN A 1 104 ? -7.060 0.990 12.897 1.00 98.00 104 GLN A N 1
ATOM 797 C CA . GLN A 1 104 ? -7.039 0.976 14.361 1.00 98.00 104 GLN A CA 1
ATOM 798 C C . GLN A 1 104 ? -5.599 0.906 14.862 1.00 98.00 104 GLN A C 1
ATOM 800 O O . GLN A 1 104 ? -4.971 -0.149 14.815 1.00 98.00 104 GLN A O 1
ATOM 805 N N . ASP A 1 105 ? -5.069 2.017 15.359 1.00 96.75 105 ASP A N 1
ATOM 806 C CA . ASP A 1 105 ? -3.729 2.119 15.952 1.00 96.75 105 ASP A CA 1
ATOM 807 C C . ASP A 1 105 ? -2.600 1.683 14.999 1.00 96.75 105 ASP A C 1
ATOM 809 O O . ASP A 1 105 ? -1.572 1.134 15.416 1.00 96.75 105 ASP A O 1
ATOM 813 N N . VAL A 1 106 ? -2.789 1.912 13.700 1.00 97.44 106 VAL A N 1
ATOM 814 C CA . VAL A 1 106 ? -1.813 1.575 12.656 1.00 97.44 106 VAL A CA 1
ATOM 815 C C . VAL A 1 106 ? -0.742 2.653 12.600 1.00 97.44 106 VAL A C 1
ATOM 817 O O . VAL A 1 106 ? -1.068 3.832 12.634 1.00 97.44 106 VAL A O 1
ATOM 820 N N . TYR A 1 107 ? 0.530 2.276 12.491 1.00 96.81 107 TYR A N 1
ATOM 821 C CA . TYR A 1 107 ? 1.616 3.257 12.567 1.00 96.81 107 TYR A CA 1
ATOM 822 C C . TYR A 1 107 ? 1.651 4.189 11.341 1.00 96.81 107 TYR A C 1
ATOM 824 O O . TYR A 1 107 ? 1.540 5.399 11.509 1.00 96.81 107 TYR A O 1
ATOM 832 N N . HIS A 1 108 ? 1.682 3.654 10.114 1.00 97.69 108 HIS A N 1
ATOM 833 C CA . HIS A 1 108 ? 1.502 4.426 8.872 1.00 97.69 108 HIS A CA 1
ATOM 834 C C . HIS A 1 108 ? 0.312 3.896 8.044 1.00 97.69 108 HIS A C 1
ATOM 836 O O . HIS A 1 108 ? 0.480 2.973 7.240 1.00 97.69 108 HIS A O 1
ATOM 842 N N . PRO A 1 109 ? -0.909 4.425 8.233 1.00 98.38 109 PRO A N 1
ATOM 843 C CA . PRO A 1 109 ? -2.110 3.990 7.518 1.00 98.38 109 PRO A CA 1
ATOM 844 C C . PRO A 1 109 ? -1.982 3.877 5.992 1.00 98.38 109 PRO A C 1
ATOM 846 O O . PRO A 1 109 ? -2.370 2.846 5.441 1.00 98.38 109 PRO A O 1
ATOM 849 N N . ILE A 1 110 ? -1.424 4.882 5.308 1.00 98.75 110 ILE A N 1
ATOM 850 C CA . ILE A 1 110 ? -1.288 4.879 3.839 1.00 98.75 110 ILE A CA 1
ATOM 851 C C . ILE A 1 110 ? 0.162 5.169 3.463 1.00 98.75 110 ILE A C 1
ATOM 853 O O . ILE A 1 110 ? 0.709 6.211 3.830 1.00 98.75 110 ILE A O 1
ATOM 857 N N . VAL A 1 111 ? 0.781 4.258 2.710 1.00 98.69 111 VAL A N 1
ATOM 858 C CA . VAL A 1 111 ? 2.184 4.387 2.303 1.00 98.69 111 VAL A CA 1
ATOM 859 C C . VAL A 1 111 ? 2.365 4.111 0.814 1.00 98.69 111 VAL A C 1
ATOM 861 O O . VAL A 1 111 ? 1.988 3.053 0.317 1.00 98.69 111 VAL A O 1
ATOM 864 N N . ILE A 1 112 ? 3.034 5.023 0.118 1.00 98.50 112 ILE A N 1
ATOM 865 C CA . ILE A 1 112 ? 3.732 4.752 -1.138 1.00 98.50 112 ILE A CA 1
ATOM 866 C C . ILE A 1 112 ? 5.215 5.022 -0.893 1.00 98.50 112 ILE A C 1
ATOM 868 O O . ILE A 1 112 ? 5.586 6.103 -0.439 1.00 98.50 112 ILE A O 1
ATOM 872 N N . ASP A 1 113 ? 6.049 4.024 -1.161 1.00 96.06 113 ASP A N 1
ATOM 873 C CA . ASP A 1 113 ? 7.499 4.072 -1.006 1.00 96.06 113 ASP A CA 1
ATOM 874 C C . ASP A 1 113 ? 8.169 3.586 -2.295 1.00 96.06 113 ASP A C 1
ATOM 876 O O . ASP A 1 113 ? 8.364 2.384 -2.493 1.00 96.06 113 ASP A O 1
ATOM 880 N N . GLN A 1 114 ? 8.487 4.525 -3.189 1.00 94.44 114 GLN A N 1
ATOM 881 C CA . GLN A 1 114 ? 9.226 4.257 -4.425 1.00 94.44 114 GLN A CA 1
ATOM 882 C C . GLN A 1 114 ? 10.748 4.410 -4.271 1.00 94.44 114 GLN A C 1
ATOM 884 O O . GLN A 1 114 ? 11.454 4.520 -5.271 1.00 94.44 114 GLN A O 1
ATOM 889 N N . ILE A 1 115 ? 11.271 4.421 -3.039 1.00 91.62 115 ILE A N 1
ATOM 890 C CA . ILE A 1 115 ? 12.717 4.346 -2.774 1.00 91.62 115 ILE A CA 1
ATOM 891 C C . ILE A 1 115 ? 13.079 3.125 -1.920 1.00 91.62 115 ILE A C 1
ATOM 893 O O . ILE A 1 115 ? 14.081 3.130 -1.201 1.00 91.62 115 ILE A O 1
ATOM 897 N N . TYR A 1 116 ? 12.243 2.084 -1.955 1.00 90.88 116 TYR A N 1
ATOM 898 C CA . TYR A 1 116 ? 12.348 0.959 -1.037 1.00 90.88 116 TYR A CA 1
ATOM 899 C C . TYR A 1 116 ? 13.725 0.288 -1.142 1.00 90.88 116 TYR A C 1
ATOM 901 O O . TYR A 1 116 ? 14.092 -0.245 -2.188 1.00 90.88 116 TYR A O 1
ATOM 909 N N . CYS A 1 117 ? 14.473 0.307 -0.036 1.00 85.50 117 CYS A N 1
ATOM 910 C CA . CYS A 1 117 ? 15.823 -0.241 0.058 1.00 85.50 117 CYS A CA 1
ATOM 911 C C . CYS A 1 117 ? 16.078 -0.828 1.461 1.00 85.50 117 CYS A C 1
ATOM 913 O O . CYS A 1 117 ? 16.640 -0.156 2.329 1.00 85.50 117 CYS A O 1
ATOM 915 N N . PRO A 1 118 ? 15.644 -2.071 1.735 1.00 81.31 118 PRO A N 1
ATOM 916 C CA . PRO A 1 118 ? 15.632 -2.613 3.094 1.00 81.31 118 PRO A CA 1
ATOM 917 C C . PRO A 1 118 ? 17.031 -2.867 3.676 1.00 81.31 118 PRO A C 1
ATOM 919 O O . PRO A 1 118 ? 17.203 -2.751 4.885 1.00 81.31 118 PRO A O 1
ATOM 922 N N . ASN A 1 119 ? 18.027 -3.167 2.837 1.00 78.25 119 ASN A N 1
ATOM 923 C CA . ASN A 1 119 ? 19.378 -3.525 3.287 1.00 78.25 119 ASN A CA 1
ATOM 924 C C . ASN A 1 119 ? 20.412 -2.407 3.094 1.00 78.25 119 ASN A C 1
ATOM 926 O O . ASN A 1 119 ? 21.582 -2.620 3.369 1.00 78.25 119 ASN A O 1
ATOM 930 N N . ARG A 1 120 ? 20.004 -1.218 2.625 1.00 66.06 120 ARG A N 1
ATOM 931 C CA . ARG A 1 120 ? 20.904 -0.093 2.286 1.00 66.06 120 ARG A CA 1
ATOM 932 C C . ARG A 1 120 ? 21.970 -0.386 1.213 1.00 66.06 120 ARG A C 1
ATOM 934 O O . ARG A 1 120 ? 22.761 0.499 0.923 1.00 66.06 120 ARG A O 1
ATOM 941 N N . ASP A 1 121 ? 21.927 -1.548 0.565 1.00 67.31 121 ASP A N 1
ATOM 942 C CA . ASP A 1 121 ? 22.829 -1.921 -0.538 1.00 67.31 121 ASP A CA 1
ATOM 943 C C . ASP A 1 121 ? 22.507 -1.218 -1.874 1.00 67.31 121 ASP A C 1
ATOM 945 O O . ASP A 1 121 ? 23.106 -1.531 -2.898 1.00 67.31 121 ASP A O 1
ATOM 949 N N . CYS A 1 122 ? 21.544 -0.290 -1.905 1.00 69.88 122 CYS A N 1
ATOM 950 C CA . CYS A 1 122 ? 21.169 0.413 -3.132 1.00 69.88 122 CYS A CA 1
ATOM 951 C C . CYS A 1 122 ? 22.206 1.499 -3.452 1.00 69.88 122 CYS A C 1
ATOM 953 O O . CYS A 1 122 ? 22.433 2.414 -2.650 1.00 69.88 122 CYS A O 1
ATOM 955 N N . LEU A 1 123 ? 22.839 1.402 -4.621 1.00 62.62 123 LEU A N 1
ATOM 956 C CA . LEU A 1 123 ? 23.921 2.285 -5.053 1.00 62.62 123 LEU A CA 1
ATOM 957 C C . LEU A 1 123 ? 23.362 3.652 -5.465 1.00 62.62 123 LEU A C 1
ATOM 959 O O . LEU A 1 123 ? 23.087 3.890 -6.630 1.00 62.62 123 LEU A O 1
ATOM 963 N N . LYS A 1 124 ? 23.236 4.575 -4.501 1.00 69.25 124 LYS A N 1
ATOM 964 C CA . LYS A 1 124 ? 22.517 5.862 -4.629 1.00 69.25 124 LYS A CA 1
ATOM 965 C C . LYS A 1 124 ? 21.026 5.649 -4.976 1.00 69.25 124 LYS A C 1
ATOM 967 O O . LYS A 1 124 ? 20.680 4.813 -5.800 1.00 69.25 124 LYS A O 1
ATOM 972 N N . PRO A 1 125 ? 20.092 6.393 -4.363 1.00 67.19 125 PRO A N 1
ATOM 973 C CA . PRO A 1 125 ? 18.684 6.265 -4.719 1.00 67.19 125 PRO A CA 1
ATOM 974 C C . PRO A 1 125 ? 18.466 6.829 -6.129 1.00 67.19 125 PRO A C 1
ATOM 976 O O . PRO A 1 125 ? 18.287 8.032 -6.304 1.00 67.19 125 PRO A O 1
ATOM 979 N N . VAL A 1 126 ? 18.516 5.965 -7.141 1.00 80.69 126 VAL A N 1
ATOM 980 C CA . VAL A 1 126 ? 17.969 6.283 -8.460 1.00 80.69 126 VAL A CA 1
ATOM 981 C C . VAL A 1 126 ? 16.436 6.231 -8.389 1.00 80.69 126 VAL A C 1
ATOM 983 O O . VAL A 1 126 ? 15.886 5.512 -7.550 1.00 80.69 126 VAL A O 1
ATOM 986 N N . PRO A 1 127 ? 15.714 7.017 -9.204 1.00 86.94 127 PRO A N 1
ATOM 987 C CA . PRO A 1 127 ? 14.256 6.993 -9.187 1.00 86.94 127 PRO A CA 1
ATOM 988 C C . PRO A 1 127 ? 13.698 5.649 -9.677 1.00 86.94 127 PRO A C 1
ATOM 990 O O . PRO A 1 127 ? 14.098 5.159 -10.734 1.00 86.94 127 PRO A O 1
ATOM 993 N N . SER A 1 128 ? 12.714 5.095 -8.960 1.00 92.00 128 SER A N 1
ATOM 994 C CA . SER A 1 128 ? 12.050 3.846 -9.357 1.00 92.00 128 SER A CA 1
ATOM 995 C C . SER A 1 128 ? 11.430 3.939 -10.749 1.00 92.00 128 SER A C 1
ATOM 997 O O . SER A 1 128 ? 10.754 4.917 -11.081 1.00 92.00 128 SER A O 1
ATOM 999 N N . MET A 1 129 ? 11.586 2.875 -11.536 1.00 93.00 129 MET A N 1
ATOM 1000 C CA . MET A 1 129 ? 11.044 2.772 -12.897 1.00 93.00 129 MET A CA 1
ATOM 1001 C C . MET A 1 129 ? 9.658 2.111 -12.961 1.00 93.00 129 MET A C 1
ATOM 1003 O O . MET A 1 129 ? 9.121 1.897 -14.052 1.00 93.00 129 MET A O 1
ATOM 1007 N N . ILE A 1 130 ? 9.052 1.814 -11.807 1.00 94.81 130 ILE A N 1
ATOM 1008 C CA . ILE A 1 130 ? 7.686 1.294 -11.717 1.00 94.81 130 ILE A CA 1
ATOM 1009 C C . ILE A 1 130 ? 6.686 2.451 -11.804 1.00 94.81 130 ILE A C 1
ATOM 1011 O O . ILE A 1 130 ? 6.642 3.318 -10.932 1.00 94.81 130 ILE A O 1
ATOM 1015 N N . GLN A 1 131 ? 5.827 2.442 -12.823 1.00 97.25 131 GLN A N 1
ATOM 1016 C CA . GLN A 1 131 ? 4.735 3.408 -12.926 1.00 97.25 131 GLN A CA 1
ATOM 1017 C C . GLN A 1 131 ? 3.585 3.032 -11.985 1.00 97.25 131 GLN A C 1
ATOM 1019 O O . GLN A 1 131 ? 2.984 1.970 -12.136 1.00 97.25 131 GLN A O 1
ATOM 1024 N N . ILE A 1 132 ? 3.212 3.928 -11.073 1.00 98.38 132 ILE A N 1
ATOM 1025 C CA . ILE A 1 132 ? 2.000 3.797 -10.251 1.00 98.38 132 ILE A CA 1
ATOM 1026 C C . ILE A 1 132 ? 0.918 4.686 -10.866 1.00 98.38 132 ILE A C 1
ATOM 1028 O O . ILE A 1 132 ? 1.130 5.890 -11.010 1.00 98.38 132 ILE A O 1
ATOM 1032 N N . LYS A 1 133 ? -0.218 4.125 -11.289 1.00 98.50 133 LYS A N 1
ATOM 1033 C CA . LYS A 1 133 ? -1.276 4.921 -11.936 1.00 98.50 133 LYS A CA 1
ATOM 1034 C C . LYS A 1 133 ? -2.683 4.404 -11.687 1.00 98.50 133 LYS A C 1
ATOM 1036 O O . LYS A 1 133 ? -2.890 3.196 -11.566 1.00 98.50 133 LYS A O 1
ATOM 1041 N N . ASN A 1 134 ? -3.660 5.306 -11.699 1.00 98.62 134 ASN A N 1
ATOM 1042 C CA . ASN A 1 134 ? -5.052 5.003 -11.395 1.00 98.62 134 ASN A CA 1
ATOM 1043 C C . ASN A 1 134 ? -5.197 4.208 -10.081 1.00 98.62 134 ASN A C 1
ATOM 1045 O O . ASN A 1 134 ? -5.676 3.068 -10.072 1.00 98.62 134 ASN A O 1
ATOM 1049 N N . ILE A 1 135 ? -4.700 4.787 -8.986 1.00 98.88 135 ILE A N 1
ATOM 1050 C CA . ILE A 1 135 ? -4.880 4.249 -7.633 1.00 98.88 135 ILE A CA 1
ATOM 1051 C C . ILE A 1 135 ? -5.929 5.088 -6.912 1.00 98.88 135 ILE A C 1
ATOM 1053 O O . ILE A 1 135 ? -5.797 6.306 -6.826 1.00 98.88 135 ILE A O 1
ATOM 1057 N N . SER A 1 136 ? -6.956 4.444 -6.370 1.00 98.88 136 SER A N 1
ATOM 1058 C CA . SER A 1 136 ? -8.006 5.112 -5.604 1.00 98.88 136 SER A CA 1
ATOM 1059 C C . SER A 1 136 ? -7.969 4.667 -4.152 1.00 98.88 136 SER A C 1
ATOM 1061 O O . SER A 1 136 ? -8.000 3.470 -3.869 1.00 98.88 136 SER A O 1
ATOM 1063 N N . TYR A 1 137 ? -7.962 5.640 -3.251 1.00 98.88 137 TYR A N 1
ATOM 1064 C CA . TYR A 1 137 ? -8.160 5.470 -1.821 1.00 98.88 137 TYR A CA 1
ATOM 1065 C C . TYR A 1 137 ? -9.431 6.220 -1.436 1.00 98.88 137 TYR A C 1
ATOM 1067 O O . TYR A 1 137 ? -9.526 7.429 -1.655 1.00 98.88 137 TYR A O 1
ATOM 1075 N N . SER A 1 138 ? -10.411 5.512 -0.891 1.00 98.88 138 SER A N 1
ATOM 1076 C CA . SER A 1 138 ? -11.722 6.082 -0.571 1.00 98.88 138 SER A CA 1
ATOM 1077 C C . SER A 1 138 ? -12.270 5.525 0.731 1.00 98.88 138 SER A C 1
ATOM 1079 O O . SER A 1 138 ? -12.139 4.326 0.970 1.00 98.88 138 SER A O 1
ATOM 1081 N N . ASP A 1 139 ? -12.903 6.380 1.531 1.00 98.88 139 ASP A N 1
ATOM 1082 C CA . ASP A 1 139 ? -13.617 5.996 2.755 1.00 98.88 139 ASP A CA 1
ATOM 1083 C C . ASP A 1 139 ? -12.704 5.232 3.726 1.00 98.88 139 ASP A C 1
ATOM 1085 O O . ASP A 1 139 ? -12.937 4.081 4.093 1.00 98.88 139 ASP A O 1
ATOM 1089 N N . ILE A 1 140 ? -11.595 5.875 4.096 1.00 98.88 140 ILE A N 1
ATOM 1090 C CA . ILE A 1 140 ? -10.603 5.312 5.017 1.00 98.88 140 ILE A CA 1
ATOM 1091 C C . ILE A 1 140 ? -10.673 6.092 6.319 1.00 98.88 140 ILE A C 1
ATOM 1093 O O . ILE A 1 140 ? -10.360 7.285 6.343 1.00 98.88 140 ILE A O 1
ATOM 1097 N N . ILE A 1 141 ? -11.069 5.418 7.396 1.00 98.81 141 ILE A N 1
ATOM 1098 C CA . ILE A 1 141 ? -11.334 6.055 8.687 1.00 98.81 141 ILE A CA 1
ATOM 1099 C C . ILE A 1 141 ? -10.576 5.382 9.828 1.00 98.81 141 ILE A C 1
ATOM 1101 O O . ILE A 1 141 ? -10.345 4.173 9.796 1.00 98.81 141 ILE A O 1
ATOM 1105 N N . GLY A 1 142 ? -10.237 6.141 10.869 1.00 98.25 142 GLY A N 1
ATOM 1106 C CA . GLY A 1 142 ? -9.774 5.595 12.145 1.00 98.25 142 GLY A CA 1
ATOM 1107 C C . GLY A 1 142 ? -8.499 6.243 12.676 1.00 98.25 142 GLY A C 1
ATOM 1108 O O . GLY A 1 142 ? -8.334 7.451 12.539 1.00 98.25 142 GLY A O 1
ATOM 1109 N N . THR A 1 143 ? -7.617 5.472 13.323 1.00 98.06 143 THR A N 1
ATOM 1110 C CA . THR A 1 143 ? -6.524 6.034 14.138 1.00 98.06 143 THR A CA 1
ATOM 1111 C C . THR A 1 143 ? -5.110 5.667 13.674 1.00 98.06 143 THR A C 1
ATOM 1113 O O . THR A 1 143 ? -4.790 4.500 13.438 1.00 98.06 143 THR A O 1
ATOM 1116 N N . SER A 1 144 ? -4.228 6.669 13.611 1.00 97.50 144 SER A N 1
ATOM 1117 C CA . SER A 1 144 ? -2.788 6.520 13.356 1.00 97.50 144 SER A CA 1
ATOM 1118 C C . SER A 1 144 ? -1.999 6.517 14.665 1.00 97.50 144 SER A C 1
ATOM 1120 O O . SER A 1 144 ? -2.168 7.416 15.483 1.00 97.50 144 SER A O 1
ATOM 1122 N N . SER A 1 145 ? -1.101 5.554 14.871 1.00 96.25 145 SER A N 1
ATOM 1123 C CA . SER A 1 145 ? -0.188 5.539 16.028 1.00 96.25 145 SER A CA 1
ATOM 1124 C C . SER A 1 145 ? 1.140 6.269 15.784 1.00 96.25 145 SER A C 1
ATOM 1126 O O . SER A 1 145 ? 2.017 6.214 16.647 1.00 96.25 145 SER A O 1
ATOM 1128 N N . SER A 1 146 ? 1.279 6.966 14.648 1.00 94.12 146 SER A N 1
ATOM 1129 C CA . SER A 1 146 ? 2.364 7.917 14.363 1.00 94.12 146 SER A CA 1
ATOM 1130 C C . SER A 1 146 ? 1.834 9.275 13.893 1.00 94.12 146 SER A C 1
ATOM 1132 O O . SER A 1 146 ? 0.720 9.363 13.365 1.00 94.12 146 SER A O 1
ATOM 1134 N N . ASP A 1 147 ? 2.677 10.305 13.997 1.00 92.12 147 ASP A N 1
ATOM 1135 C CA . ASP A 1 147 ? 2.393 11.649 13.471 1.00 92.12 147 ASP A CA 1
ATOM 1136 C C . ASP A 1 147 ? 2.328 11.682 11.934 1.00 92.12 147 ASP A C 1
ATOM 1138 O O . ASP A 1 147 ? 1.668 12.537 11.346 1.00 92.12 147 ASP A O 1
ATOM 1142 N N . LEU A 1 148 ? 2.998 10.739 11.259 1.00 94.56 148 LEU A N 1
ATOM 1143 C CA . LEU A 1 148 ? 3.014 10.638 9.801 1.00 94.56 148 LEU A CA 1
ATOM 1144 C C . LEU A 1 148 ? 2.012 9.575 9.342 1.00 94.56 148 LEU A C 1
ATOM 1146 O O . LEU A 1 148 ? 2.384 8.451 9.006 1.00 94.56 148 LEU A O 1
ATOM 1150 N N . ALA A 1 149 ? 0.727 9.924 9.317 1.00 96.31 149 ALA A N 1
ATOM 1151 C CA . ALA A 1 149 ? -0.322 8.969 8.956 1.00 96.31 149 ALA A CA 1
ATOM 1152 C C . ALA A 1 149 ? -0.282 8.549 7.468 1.00 96.31 149 ALA A C 1
ATOM 1154 O O . ALA A 1 149 ? -0.566 7.403 7.110 1.00 96.31 149 ALA A O 1
ATOM 1155 N N . ILE A 1 150 ? 0.074 9.489 6.591 1.00 98.00 150 ILE A N 1
ATOM 1156 C CA . ILE A 1 150 ? 0.123 9.293 5.142 1.00 98.00 150 ILE A CA 1
ATOM 1157 C C . ILE A 1 150 ? 1.522 9.664 4.653 1.00 98.00 150 ILE A C 1
ATOM 1159 O O . ILE A 1 150 ? 1.959 10.802 4.817 1.00 98.00 150 ILE A O 1
ATOM 1163 N N . LYS A 1 151 ? 2.218 8.709 4.031 1.00 97.50 151 LYS A N 1
ATOM 1164 C CA . LYS A 1 151 ? 3.528 8.921 3.399 1.00 97.50 151 LYS A CA 1
ATOM 1165 C C . LYS A 1 151 ? 3.433 8.578 1.916 1.00 97.50 151 LYS A C 1
ATOM 1167 O O . LYS A 1 151 ? 3.241 7.418 1.572 1.00 97.50 151 LYS A O 1
ATOM 1172 N N . LEU A 1 152 ? 3.600 9.564 1.038 1.00 97.81 152 LEU A N 1
ATOM 1173 C CA . LEU A 1 152 ? 3.504 9.388 -0.415 1.00 97.81 152 LEU A CA 1
ATOM 1174 C C . LEU A 1 152 ? 4.823 9.781 -1.072 1.00 97.81 152 LEU A C 1
ATOM 1176 O O . LEU A 1 152 ? 5.032 10.929 -1.452 1.00 97.81 152 LEU A O 1
ATOM 1180 N N . GLN A 1 153 ? 5.735 8.820 -1.164 1.00 96.06 153 GLN A N 1
ATOM 1181 C CA . GLN A 1 153 ? 7.046 9.006 -1.762 1.00 96.06 153 GLN A CA 1
ATOM 1182 C C . GLN A 1 153 ? 7.062 8.398 -3.163 1.00 96.06 153 GLN A C 1
ATOM 1184 O O . GLN A 1 153 ? 7.369 7.218 -3.343 1.00 96.06 153 GLN A O 1
ATOM 1189 N N . CYS A 1 154 ? 6.682 9.220 -4.138 1.00 96.56 154 CYS A N 1
ATOM 1190 C CA . CYS A 1 154 ? 6.629 8.850 -5.546 1.00 96.56 154 CYS A CA 1
ATOM 1191 C C . CYS A 1 154 ? 7.959 9.106 -6.260 1.00 96.56 154 CYS A C 1
ATOM 1193 O O . CYS A 1 154 ? 8.749 9.952 -5.848 1.00 96.56 154 CYS A O 1
ATOM 1195 N N . SER A 1 155 ? 8.191 8.365 -7.338 1.00 94.88 155 SER A N 1
ATOM 1196 C CA . SER A 1 155 ? 9.359 8.500 -8.198 1.00 94.88 155 SER A CA 1
ATOM 1197 C C . SER A 1 155 ? 9.262 9.772 -9.035 1.00 94.88 155 SER A C 1
ATOM 1199 O O . SER A 1 155 ? 8.235 10.033 -9.659 1.00 94.88 155 SER A O 1
ATOM 1201 N N . GLU A 1 156 ? 10.353 10.532 -9.107 1.00 92.19 156 GLU A N 1
ATOM 1202 C CA . GLU A 1 156 ? 10.453 11.709 -9.977 1.00 92.19 156 GLU A CA 1
ATOM 1203 C C . GLU A 1 156 ? 10.406 11.331 -11.466 1.00 92.19 156 GLU A C 1
ATOM 1205 O O . GLU A 1 156 ? 9.854 12.070 -12.278 1.00 92.19 156 GLU A O 1
ATOM 1210 N N . SER A 1 157 ? 10.927 10.152 -11.836 1.00 92.38 157 SER A N 1
ATOM 1211 C CA . SER A 1 157 ? 10.915 9.663 -13.224 1.00 92.38 157 SER A CA 1
ATOM 1212 C C . SER A 1 157 ? 9.579 9.028 -13.626 1.00 92.38 157 SER A C 1
ATOM 1214 O O . SER A 1 157 ? 9.277 8.910 -14.819 1.00 92.38 157 SER A O 1
ATOM 1216 N N . LYS A 1 158 ? 8.786 8.598 -12.635 1.00 95.31 158 LYS A N 1
ATOM 1217 C CA . LYS A 1 158 ? 7.476 7.949 -12.786 1.00 95.31 158 LYS A CA 1
ATOM 1218 C C . LYS A 1 158 ? 6.494 8.461 -11.718 1.00 95.31 158 LYS A C 1
ATOM 1220 O O . LYS A 1 158 ? 6.174 7.708 -10.795 1.00 95.31 158 LYS A O 1
ATOM 1225 N N . PRO A 1 159 ? 6.001 9.712 -11.830 1.00 95.94 159 PRO A N 1
ATOM 1226 C CA . PRO A 1 159 ? 5.078 10.285 -10.851 1.00 95.94 159 PRO A CA 1
ATOM 1227 C C . PRO A 1 159 ? 3.836 9.415 -10.657 1.00 95.94 159 PRO A C 1
ATOM 1229 O O . PRO A 1 159 ? 3.322 8.841 -11.622 1.00 95.94 159 PRO A O 1
ATOM 1232 N N . CYS A 1 160 ? 3.336 9.320 -9.423 1.00 97.94 160 CYS A N 1
ATOM 1233 C CA . CYS A 1 160 ? 2.128 8.550 -9.154 1.00 97.94 160 CYS A CA 1
ATOM 1234 C C . CYS A 1 160 ? 0.870 9.296 -9.613 1.00 97.94 160 CYS A C 1
ATOM 1236 O O . CYS A 1 160 ? 0.712 10.481 -9.331 1.00 97.94 160 CYS A O 1
ATOM 1238 N N . ASP A 1 161 ? -0.074 8.569 -10.205 1.00 98.50 161 ASP A N 1
ATOM 1239 C CA . ASP A 1 161 ? -1.458 9.024 -10.382 1.00 98.50 161 ASP A CA 1
ATOM 1240 C C . ASP A 1 161 ? -2.356 8.339 -9.339 1.00 98.50 161 ASP A C 1
ATOM 1242 O O . ASP A 1 161 ? -2.659 7.141 -9.437 1.00 98.50 161 ASP A O 1
ATOM 1246 N N . ILE A 1 162 ? -2.713 9.101 -8.300 1.00 98.56 162 ILE A N 1
ATOM 1247 C CA . ILE A 1 162 ? -3.497 8.647 -7.149 1.00 98.56 162 ILE A CA 1
ATOM 1248 C C . ILE A 1 162 ? -4.646 9.608 -6.837 1.00 98.56 162 ILE A C 1
ATOM 1250 O O . ILE A 1 162 ? -4.546 10.816 -7.046 1.00 98.56 162 ILE A O 1
ATOM 1254 N N . LYS A 1 163 ? -5.721 9.071 -6.260 1.00 98.69 163 LYS A N 1
ATOM 1255 C CA . LYS A 1 163 ? -6.870 9.834 -5.765 1.00 98.69 163 LYS A CA 1
ATOM 1256 C C . LYS A 1 163 ? -7.147 9.463 -4.315 1.00 98.69 163 LYS A C 1
ATOM 1258 O O . LYS A 1 163 ? -7.197 8.281 -3.982 1.00 98.69 163 LYS A O 1
ATOM 1263 N N . LEU A 1 164 ? -7.331 10.477 -3.475 1.00 98.69 164 LEU A N 1
ATOM 1264 C CA . LEU A 1 164 ? -7.752 10.344 -2.083 1.00 98.69 164 LEU A CA 1
ATOM 1265 C C . LEU A 1 164 ? -9.142 10.974 -1.943 1.00 98.69 164 LEU A C 1
ATOM 1267 O O . LEU A 1 164 ? -9.327 12.126 -2.331 1.00 98.69 164 LEU A O 1
ATOM 1271 N N . ALA A 1 165 ? -10.099 10.242 -1.384 1.00 98.75 165 ALA A N 1
ATOM 1272 C CA . ALA A 1 165 ? -11.440 10.739 -1.088 1.00 98.75 165 ALA A CA 1
ATOM 1273 C C . ALA A 1 165 ? -11.882 10.250 0.296 1.00 98.75 165 ALA A C 1
ATOM 1275 O O . ALA A 1 165 ? -11.653 9.096 0.642 1.00 98.75 165 ALA A O 1
ATOM 1276 N N . ASN A 1 166 ? -12.516 11.114 1.091 1.00 98.56 166 ASN A N 1
ATOM 1277 C CA . ASN A 1 166 ? -13.081 10.750 2.398 1.00 98.56 166 ASN A CA 1
ATOM 1278 C C . ASN A 1 166 ? -12.081 10.017 3.318 1.00 98.56 166 ASN A C 1
ATOM 1280 O O . ASN A 1 166 ? -12.350 8.929 3.827 1.00 98.56 166 ASN A O 1
ATOM 1284 N N . ILE A 1 167 ? -10.897 10.606 3.502 1.00 98.69 167 ILE A N 1
ATOM 1285 C CA . ILE A 1 167 ? -9.869 10.077 4.402 1.00 98.69 167 ILE A CA 1
ATOM 1286 C C . ILE A 1 167 ? -9.978 10.807 5.743 1.00 98.69 167 ILE A C 1
ATOM 1288 O O . ILE A 1 167 ? -9.713 12.006 5.810 1.00 98.69 167 ILE A O 1
ATOM 1292 N N . ASN A 1 168 ? -10.366 10.096 6.802 1.00 98.44 168 ASN A N 1
ATOM 1293 C CA . ASN A 1 168 ? -10.520 10.647 8.149 1.00 98.44 168 ASN A CA 1
ATOM 1294 C C . ASN A 1 168 ? -9.665 9.863 9.153 1.00 98.44 168 ASN A C 1
ATOM 1296 O O . ASN A 1 168 ? -10.101 8.864 9.725 1.00 98.44 168 ASN A O 1
ATOM 1300 N N . LEU A 1 169 ? -8.425 10.316 9.341 1.00 98.06 169 LEU A N 1
ATOM 1301 C CA . LEU A 1 169 ? -7.457 9.695 10.239 1.00 98.06 169 LEU A CA 1
ATOM 1302 C C . LEU A 1 169 ? -7.132 10.642 11.392 1.00 98.06 169 LEU A C 1
ATOM 1304 O O . LEU A 1 169 ? -6.702 11.771 11.162 1.00 98.06 169 LEU A O 1
ATOM 1308 N N . THR A 1 170 ? -7.292 10.169 12.624 1.00 97.06 170 THR A N 1
ATOM 1309 C CA . THR A 1 170 ? -6.953 10.916 13.840 1.00 97.06 170 THR A CA 1
ATOM 1310 C C . THR A 1 170 ? -5.791 10.258 14.586 1.00 97.06 170 THR A C 1
ATOM 1312 O O . THR A 1 170 ? -5.501 9.077 14.375 1.00 97.06 170 THR A O 1
ATOM 1315 N N . PRO A 1 171 ? -5.075 10.985 15.457 1.00 96.00 171 PRO A N 1
ATOM 1316 C CA . PRO A 1 171 ? -4.076 10.370 16.321 1.00 96.00 171 PRO A CA 1
ATOM 1317 C C . PRO A 1 171 ? -4.696 9.303 17.233 1.00 96.00 171 PRO A C 1
ATOM 1319 O O . PRO A 1 171 ? -5.767 9.494 17.810 1.00 96.00 171 PRO A O 1
ATOM 1322 N N . SER A 1 172 ? -4.010 8.174 17.376 1.00 91.38 172 SER A N 1
ATOM 1323 C CA . SER A 1 172 ? -4.336 7.150 18.364 1.00 91.38 172 SER A CA 1
ATOM 1324 C C . SER A 1 172 ? -4.002 7.650 19.767 1.00 91.38 172 SER A C 1
ATOM 1326 O O . SER A 1 172 ? -3.007 8.341 19.974 1.00 91.38 172 SER A O 1
ATOM 1328 N N . THR A 1 173 ? -4.784 7.223 20.756 1.00 84.38 173 THR A N 1
ATOM 1329 C CA . THR A 1 173 ? -4.449 7.397 22.177 1.00 84.38 173 THR A CA 1
ATOM 1330 C C . THR A 1 173 ? -3.241 6.551 22.603 1.00 84.38 173 THR A C 1
ATOM 1332 O O . THR A 1 173 ? -2.627 6.832 23.627 1.00 84.38 173 THR A O 1
ATOM 1335 N N . ASN A 1 174 ? -2.861 5.553 21.796 1.00 74.38 174 ASN A N 1
ATOM 1336 C CA . ASN A 1 174 ? -1.698 4.686 21.973 1.00 74.38 174 ASN A CA 1
ATOM 1337 C C . ASN A 1 174 ? -0.589 5.052 20.969 1.00 74.38 174 ASN A C 1
ATOM 1339 O O . ASN A 1 174 ? -0.228 4.243 20.104 1.00 74.38 174 ASN A O 1
ATOM 1343 N N . LEU A 1 175 ? -0.053 6.275 21.053 1.00 68.12 175 LEU A N 1
ATOM 1344 C CA . LEU A 1 175 ? 1.069 6.697 20.210 1.00 68.12 175 LEU A CA 1
ATOM 1345 C C . LEU A 1 175 ? 2.278 5.788 20.453 1.00 68.12 175 LEU A C 1
ATOM 1347 O O . LEU A 1 175 ? 2.753 5.636 21.581 1.00 68.12 175 LEU A O 1
ATOM 1351 N N . ARG A 1 176 ? 2.792 5.175 19.387 1.00 64.25 176 ARG A N 1
ATOM 1352 C CA . ARG A 1 176 ? 4.039 4.412 19.459 1.00 64.25 176 ARG A CA 1
ATOM 1353 C C . ARG A 1 176 ? 5.164 5.386 19.126 1.00 64.25 176 ARG A C 1
ATOM 1355 O O . ARG A 1 176 ? 5.185 5.945 18.037 1.00 64.25 176 ARG A O 1
ATOM 1362 N N . GLY A 1 177 ? 6.087 5.611 20.062 1.00 55.75 177 GLY A N 1
ATOM 1363 C CA . GLY A 1 177 ? 7.300 6.386 19.786 1.00 55.75 177 GLY A CA 1
ATOM 1364 C C . GLY A 1 177 ? 8.080 5.781 18.612 1.00 55.75 177 GLY A C 1
ATOM 1365 O O . GLY A 1 177 ? 7.988 4.573 18.380 1.00 55.75 177 GLY A O 1
ATOM 1366 N N . LYS A 1 178 ? 8.819 6.621 17.871 1.00 43.78 178 LYS A N 1
ATOM 1367 C CA . LYS A 1 178 ? 9.659 6.217 16.729 1.00 43.78 178 LYS A CA 1
ATOM 1368 C C . LYS A 1 178 ? 10.455 4.952 17.085 1.00 43.78 178 LYS A C 1
ATOM 1370 O O . LYS A 1 178 ? 11.336 5.020 17.938 1.00 43.78 178 LYS A O 1
ATOM 1375 N N . LYS A 1 179 ? 10.112 3.813 16.476 1.00 44.09 179 LYS A N 1
ATOM 1376 C CA . LYS A 1 179 ? 10.977 2.626 16.462 1.00 44.09 179 LYS A CA 1
ATOM 1377 C C . LYS A 1 179 ? 12.047 2.785 15.397 1.00 44.09 179 LYS A C 1
ATOM 1379 O O . LYS A 1 179 ? 11.698 3.300 14.311 1.00 44.09 179 LYS A O 1
#

Organism: Zostera marina (NCBI:txid29655)

pLDDT: mean 89.69, std 14.71, range [25.84, 98.94]